Protein AF-A0A1G2I7I8-F1 (afdb_monomer_lite)

Secondary structure (DSSP, 8-state):
--------HHHHHHHHHHHTT-PPPTT--HHHHHHHHHHHHHHTT-HHHHHHHHHTS-TT-TT--TTSHHHHHHHHHHHHHHT--SSTT-HHHHHHHHHHHHHHHHHTS-HHHHHHHHHHHHHHHHHHHHHHHHH--

Foldseek 3Di:
DDDPPDLPLLVLLCVLCVVVVNDDDPPDDSQNSLLVSLLVCQLVVVLQSSQCSNQSHHPPPPPQPLQRSQLLVQQVVVCVVVVHQDPNVGSSLSSLSSNLSSSCVVVDPPPVVSLVVSCVPVNPVNSVVSVCVVPDD

Sequence (137 aa):
MTGNEGFDRNALALSYGVDFGVLRLWAESNDAYRERLSGVLRGSGKIIEAHEVFSGRRYDDPEQGVVGPMAGITGALAQAMSGRDYSPHNPERQIGDDIATGVVVKEGRKLEESIARIFGLLGPEAGMDFLDSRYKK

Organism: NCBI:txid1802211

pLDDT: mean 78.29, std 17.13, range [34.91, 96.81]

Structure (mmCIF, N/CA/C/O backbone):
data_AF-A0A1G2I7I8-F1
#
_entry.id   AF-A0A1G2I7I8-F1
#
loop_
_atom_site.group_PDB
_atom_site.id
_atom_site.type_symbol
_atom_site.label_atom_id
_atom_site.label_alt_id
_atom_site.label_comp_id
_atom_site.label_asym_id
_atom_site.label_entity_id
_atom_site.label_seq_id
_atom_site.pdbx_PDB_ins_code
_atom_site.Cartn_x
_atom_site.Cartn_y
_atom_site.Cartn_z
_atom_site.occupancy
_atom_site.B_iso_or_equiv
_atom_site.auth_seq_id
_atom_site.auth_comp_id
_atom_site.auth_asym_id
_atom_site.auth_atom_id
_atom_site.pdbx_PDB_model_num
ATOM 1 N N . MET A 1 1 ? 31.118 8.623 7.344 1.00 34.91 1 MET A N 1
ATOM 2 C CA . MET A 1 1 ? 30.023 8.957 6.412 1.00 34.91 1 MET A CA 1
ATOM 3 C C . MET A 1 1 ? 29.656 7.683 5.670 1.00 34.91 1 MET A C 1
ATOM 5 O O . MET A 1 1 ? 30.269 7.378 4.659 1.00 34.91 1 MET A O 1
ATOM 9 N N . THR A 1 2 ? 28.761 6.876 6.232 1.00 38.50 2 THR A N 1
ATOM 10 C CA . THR A 1 2 ? 28.226 5.677 5.575 1.00 38.50 2 THR A CA 1
ATOM 11 C C . THR A 1 2 ? 27.030 6.121 4.748 1.00 38.50 2 THR A C 1
ATOM 13 O O . THR A 1 2 ? 26.057 6.630 5.303 1.00 38.50 2 THR A O 1
ATOM 16 N N . GLY A 1 3 ? 27.168 6.047 3.424 1.00 35.59 3 GLY A N 1
ATOM 17 C CA . GLY A 1 3 ? 26.121 6.419 2.484 1.00 35.59 3 GLY A CA 1
ATOM 18 C C . GLY A 1 3 ? 24.857 5.624 2.773 1.00 35.59 3 GLY A C 1
ATOM 19 O O . GLY A 1 3 ? 24.900 4.408 2.921 1.00 35.59 3 GLY A O 1
ATOM 20 N N . ASN A 1 4 ? 23.749 6.343 2.897 1.00 42.94 4 ASN A N 1
ATOM 21 C CA . ASN A 1 4 ? 22.416 5.778 2.908 1.00 42.94 4 ASN A CA 1
ATOM 22 C C . ASN A 1 4 ? 22.191 5.208 1.497 1.00 42.94 4 ASN A C 1
ATOM 24 O O . ASN A 1 4 ? 21.837 5.961 0.587 1.00 42.94 4 ASN A O 1
ATOM 28 N N . GLU A 1 5 ? 22.527 3.933 1.275 1.00 42.94 5 GLU A N 1
ATOM 29 C CA . GLU A 1 5 ? 22.152 3.207 0.059 1.00 42.94 5 GLU A CA 1
ATOM 30 C C . GLU A 1 5 ? 20.628 3.134 0.056 1.00 42.94 5 GLU A C 1
ATOM 32 O O . GLU A 1 5 ? 20.014 2.275 0.686 1.00 42.94 5 GLU A O 1
ATOM 37 N N . GLY A 1 6 ? 20.019 4.159 -0.543 1.00 44.00 6 GLY A N 1
ATOM 38 C CA . GLY A 1 6 ? 18.584 4.357 -0.542 1.00 44.00 6 GLY A CA 1
ATOM 39 C C . GLY A 1 6 ? 17.908 3.115 -1.092 1.00 44.00 6 GLY A C 1
ATOM 40 O O . GLY A 1 6 ? 18.155 2.732 -2.231 1.00 44.00 6 GLY A O 1
ATOM 41 N N . PHE A 1 7 ? 17.067 2.498 -0.267 1.00 54.75 7 PHE A N 1
ATOM 42 C CA . PHE A 1 7 ? 16.177 1.423 -0.672 1.00 54.75 7 PHE A CA 1
ATOM 43 C C . PHE A 1 7 ? 15.490 1.800 -1.994 1.00 54.75 7 PHE A C 1
ATOM 45 O O . PHE A 1 7 ? 14.687 2.740 -2.036 1.00 54.75 7 PHE A O 1
ATOM 52 N N . ASP A 1 8 ? 15.827 1.106 -3.084 1.00 69.00 8 ASP A N 1
ATOM 53 C CA . ASP A 1 8 ? 15.178 1.332 -4.371 1.00 69.00 8 ASP A CA 1
ATOM 54 C C . ASP A 1 8 ? 13.764 0.756 -4.294 1.00 69.00 8 ASP A C 1
ATOM 56 O O . ASP A 1 8 ? 13.541 -0.451 -4.405 1.00 69.00 8 ASP A O 1
ATOM 60 N N . ARG A 1 9 ? 12.788 1.647 -4.103 1.00 72.69 9 ARG A N 1
ATOM 61 C CA . ARG A 1 9 ? 11.358 1.312 -4.041 1.00 72.69 9 ARG A CA 1
ATOM 62 C C . ARG A 1 9 ? 10.890 0.499 -5.250 1.00 72.69 9 ARG A C 1
ATOM 64 O O . ARG A 1 9 ? 9.919 -0.248 -5.140 1.00 72.69 9 ARG A O 1
ATOM 71 N N . ASN A 1 10 ? 11.577 0.618 -6.385 1.00 83.06 10 ASN A N 1
ATOM 72 C CA . ASN A 1 10 ? 11.252 -0.109 -7.605 1.00 83.06 10 ASN A CA 1
ATOM 73 C C . ASN A 1 10 ? 11.840 -1.520 -7.614 1.00 83.06 10 ASN A C 1
ATOM 75 O O . ASN A 1 10 ? 11.233 -2.414 -8.199 1.00 83.06 10 ASN A O 1
ATOM 79 N N . ALA A 1 11 ? 12.966 -1.758 -6.937 1.00 86.44 11 ALA A N 1
ATOM 80 C CA . ALA A 1 11 ? 13.571 -3.085 -6.852 1.00 86.44 11 ALA A CA 1
ATOM 81 C C . ALA A 1 11 ? 12.633 -4.087 -6.162 1.00 86.44 11 ALA A C 1
ATOM 83 O O . ALA A 1 11 ? 12.488 -5.219 -6.623 1.00 86.44 11 ALA A O 1
ATOM 84 N N . LEU A 1 12 ? 11.924 -3.650 -5.115 1.00 89.12 12 LEU A N 1
ATOM 85 C CA . LEU A 1 12 ? 10.930 -4.478 -4.428 1.00 89.12 12 LEU A CA 1
ATOM 86 C C . LEU A 1 12 ? 9.762 -4.862 -5.351 1.00 89.12 12 LEU A C 1
ATOM 88 O O . LEU A 1 12 ? 9.363 -6.023 -5.406 1.00 89.12 12 LEU A O 1
ATOM 92 N N . ALA A 1 13 ? 9.250 -3.897 -6.118 1.00 91.94 13 ALA A N 1
ATOM 93 C CA . ALA A 1 13 ? 8.176 -4.124 -7.080 1.00 91.94 13 ALA A CA 1
ATOM 94 C C . ALA A 1 13 ? 8.607 -5.021 -8.250 1.00 91.94 13 ALA A C 1
ATOM 96 O O . ALA A 1 13 ? 7.831 -5.841 -8.733 1.00 91.94 13 ALA A O 1
ATOM 97 N N . LEU A 1 14 ? 9.854 -4.899 -8.706 1.00 92.12 14 LEU A N 1
ATOM 98 C CA . LEU A 1 14 ? 10.403 -5.787 -9.728 1.00 92.12 14 LEU A CA 1
ATOM 99 C C . LEU A 1 14 ? 10.557 -7.218 -9.202 1.00 92.12 14 LEU A C 1
ATOM 101 O O . LEU A 1 14 ? 10.153 -8.142 -9.900 1.00 92.12 14 LEU A O 1
ATOM 105 N N . SER A 1 15 ? 11.062 -7.398 -7.975 1.00 92.75 15 SER A N 1
ATOM 106 C CA . SER A 1 15 ? 11.168 -8.719 -7.335 1.00 92.75 15 SER A CA 1
ATOM 107 C C . SER A 1 15 ? 9.806 -9.404 -7.268 1.00 92.75 15 SER A C 1
ATOM 109 O O . SER A 1 15 ? 9.636 -10.488 -7.816 1.00 92.75 15 SER A O 1
ATOM 111 N N . TYR A 1 16 ? 8.806 -8.735 -6.689 1.00 94.06 16 TYR A N 1
ATOM 112 C CA . TYR A 1 16 ? 7.465 -9.303 -6.590 1.00 94.06 16 TYR A CA 1
ATOM 113 C C . TYR A 1 16 ? 6.803 -9.516 -7.950 1.00 94.06 16 TYR A C 1
ATOM 115 O O . TYR A 1 16 ? 6.130 -10.520 -8.158 1.00 94.06 16 TYR A O 1
ATOM 123 N N . GLY A 1 17 ? 7.016 -8.614 -8.906 1.00 94.56 17 GLY A N 1
ATOM 124 C CA . GLY A 1 17 ? 6.534 -8.812 -10.268 1.00 94.56 17 GLY A CA 1
ATOM 125 C C . GLY A 1 17 ? 7.062 -10.087 -10.913 1.00 94.56 17 GLY A C 1
ATOM 126 O O . GLY A 1 17 ? 6.308 -10.793 -11.576 1.00 94.56 17 GLY A O 1
ATOM 127 N N . VAL A 1 18 ? 8.336 -10.415 -10.689 1.00 93.81 18 VAL A N 1
ATOM 128 C CA . VAL A 1 18 ? 8.919 -11.684 -11.143 1.00 93.81 18 VAL A CA 1
ATOM 129 C C . VAL A 1 18 ? 8.295 -12.862 -10.394 1.00 93.81 18 VAL A C 1
ATOM 131 O O . VAL A 1 18 ? 7.814 -13.790 -11.044 1.00 93.81 18 VAL A O 1
ATOM 134 N N . ASP A 1 19 ? 8.233 -12.801 -9.063 1.00 94.88 19 ASP A N 1
ATOM 135 C CA . ASP A 1 19 ? 7.720 -13.891 -8.217 1.00 94.88 19 ASP A CA 1
ATOM 136 C C . ASP A 1 19 ? 6.251 -14.238 -8.515 1.00 94.88 19 ASP A C 1
ATOM 138 O O . ASP A 1 19 ? 5.850 -15.401 -8.444 1.00 94.88 19 ASP A O 1
ATOM 142 N N . PHE A 1 20 ? 5.449 -13.236 -8.883 1.00 93.69 20 PHE A N 1
ATOM 143 C CA . PHE A 1 20 ? 4.016 -13.375 -9.150 1.00 93.69 20 PHE A CA 1
ATOM 144 C C . PHE A 1 20 ? 3.648 -13.315 -10.641 1.00 93.69 20 PHE A C 1
ATOM 146 O O . PHE A 1 20 ? 2.466 -13.363 -10.981 1.00 93.69 20 PHE A O 1
ATOM 153 N N . GLY A 1 21 ? 4.631 -13.235 -11.545 1.00 95.50 21 GLY A N 1
ATOM 154 C CA . GLY A 1 21 ? 4.407 -13.262 -12.996 1.00 95.50 21 GLY A CA 1
ATOM 155 C C . GLY A 1 21 ? 3.716 -12.017 -13.567 1.00 95.50 21 GLY A C 1
ATOM 156 O O . GLY A 1 21 ? 3.061 -12.088 -14.606 1.00 95.50 21 GLY A O 1
ATOM 157 N N . VAL A 1 22 ? 3.855 -10.869 -12.908 1.00 94.69 22 VAL A N 1
ATOM 158 C CA . VAL A 1 22 ? 3.268 -9.587 -13.308 1.00 94.69 22 VAL A CA 1
ATOM 159 C C . VAL A 1 22 ? 4.391 -8.657 -13.751 1.00 94.69 22 VAL A C 1
ATOM 161 O O . VAL A 1 22 ? 4.987 -7.954 -12.946 1.00 94.69 22 VAL A O 1
ATOM 164 N N . LEU A 1 23 ? 4.696 -8.651 -15.047 1.00 93.19 23 LEU A N 1
ATOM 165 C CA . LEU A 1 23 ? 5.791 -7.847 -15.594 1.00 93.19 23 LEU A CA 1
ATOM 166 C C . LEU A 1 23 ? 5.373 -6.393 -15.853 1.00 93.19 23 LEU A C 1
ATOM 168 O O . LEU A 1 23 ? 4.202 -6.095 -16.113 1.00 93.19 23 LEU A O 1
ATOM 172 N N . ARG A 1 24 ? 6.357 -5.487 -15.818 1.00 93.94 24 ARG A N 1
ATOM 173 C CA . ARG A 1 24 ? 6.187 -4.084 -16.217 1.00 93.94 24 ARG A CA 1
ATOM 174 C C . ARG A 1 24 ? 5.995 -3.977 -17.727 1.00 93.94 24 ARG A C 1
ATOM 176 O O . ARG A 1 24 ? 6.733 -4.598 -18.494 1.00 93.94 24 ARG A O 1
ATOM 183 N N . LEU A 1 25 ? 5.032 -3.168 -18.159 1.00 92.12 25 LEU A N 1
ATOM 184 C CA . LEU A 1 25 ? 4.785 -2.931 -19.582 1.00 92.12 25 LEU A CA 1
ATOM 185 C C . LEU A 1 25 ? 5.817 -1.947 -20.159 1.00 92.12 25 LEU A C 1
ATOM 187 O O . LEU A 1 25 ? 6.359 -1.102 -19.452 1.00 92.12 25 LEU A O 1
ATOM 191 N N . TRP A 1 26 ? 6.085 -2.038 -21.465 1.00 81.12 26 TRP A N 1
ATOM 192 C CA . TRP A 1 26 ? 7.201 -1.330 -22.118 1.00 81.12 26 TRP A CA 1
ATOM 193 C C . TRP A 1 26 ? 7.211 0.196 -21.895 1.00 81.12 26 TRP A C 1
ATOM 195 O O . TRP A 1 26 ? 8.279 0.776 -21.709 1.00 81.12 26 TRP A O 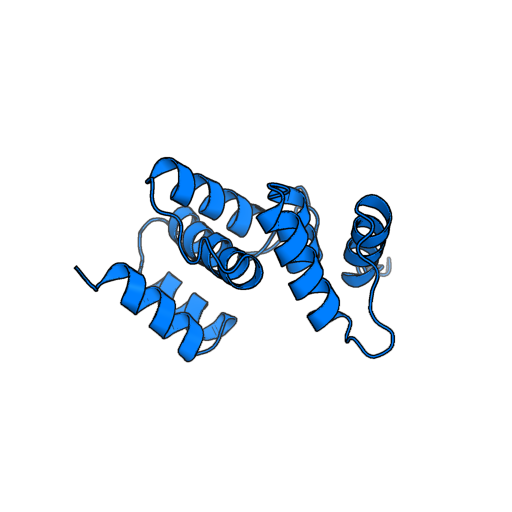1
ATOM 205 N N . ALA A 1 27 ? 6.039 0.833 -21.860 1.00 92.62 27 ALA A N 1
ATOM 206 C CA . ALA A 1 27 ? 5.886 2.278 -21.661 1.00 92.62 27 ALA A CA 1
ATOM 207 C C . ALA A 1 27 ? 5.306 2.655 -20.283 1.00 92.62 27 ALA A C 1
ATOM 209 O O . ALA A 1 27 ? 4.948 3.808 -20.055 1.00 92.62 27 ALA A O 1
ATOM 210 N N . GLU A 1 28 ? 5.181 1.695 -19.368 1.00 92.50 28 GLU A N 1
ATOM 211 C CA . GLU A 1 28 ? 4.603 1.926 -18.047 1.00 92.50 28 GLU A CA 1
ATOM 212 C C . GLU A 1 28 ? 5.629 2.579 -17.117 1.00 92.50 28 GLU A C 1
ATOM 214 O O . GLU A 1 28 ? 6.770 2.113 -16.981 1.00 92.50 28 GLU A O 1
ATOM 219 N N . SER A 1 29 ? 5.224 3.679 -16.477 1.00 91.31 29 SER A N 1
ATOM 220 C CA . SER A 1 29 ? 6.040 4.325 -15.452 1.00 91.31 29 SER A CA 1
ATOM 221 C C . SER A 1 29 ? 6.208 3.395 -14.251 1.00 91.31 29 SER A C 1
ATOM 223 O O . SER A 1 29 ? 5.385 2.515 -14.005 1.00 91.31 29 SER A O 1
ATOM 225 N N . ASN A 1 30 ? 7.273 3.582 -13.473 1.00 88.12 30 ASN A N 1
ATOM 226 C CA . ASN A 1 30 ? 7.476 2.763 -12.279 1.00 88.12 30 ASN A CA 1
ATOM 227 C C . ASN A 1 30 ? 6.326 2.914 -11.272 1.00 88.12 30 ASN A C 1
ATOM 229 O O . ASN A 1 30 ? 5.942 1.931 -10.649 1.00 88.12 30 ASN A O 1
ATOM 233 N N . ASP A 1 31 ? 5.754 4.112 -11.144 1.00 88.00 31 ASP A N 1
ATOM 234 C CA . ASP A 1 31 ? 4.628 4.350 -10.239 1.00 88.00 31 ASP A CA 1
ATOM 235 C C . ASP A 1 31 ? 3.352 3.656 -10.726 1.00 88.00 31 ASP A C 1
ATOM 237 O O . ASP A 1 31 ? 2.732 2.940 -9.944 1.00 88.00 31 ASP A O 1
ATOM 241 N N . ALA A 1 32 ? 3.026 3.756 -12.022 1.00 89.88 32 ALA A N 1
ATOM 242 C CA . ALA A 1 32 ? 1.880 3.049 -12.602 1.00 89.88 32 ALA A CA 1
ATOM 243 C C . ALA A 1 32 ? 2.035 1.525 -12.478 1.00 89.88 32 ALA A C 1
ATOM 245 O O . ALA A 1 32 ? 1.093 0.818 -12.131 1.00 89.88 32 ALA A O 1
ATOM 246 N N . TYR A 1 33 ? 3.253 1.020 -12.684 1.00 93.38 33 TYR A N 1
ATOM 247 C CA . TYR A 1 33 ? 3.558 -0.392 -12.494 1.00 93.38 33 TYR A CA 1
ATOM 248 C C . TYR A 1 33 ? 3.352 -0.844 -11.051 1.00 93.38 33 TYR A C 1
ATOM 250 O O . TYR A 1 33 ? 2.787 -1.909 -10.813 1.00 93.38 33 TYR A O 1
ATOM 258 N N . ARG A 1 34 ? 3.800 -0.043 -10.082 1.00 91.81 34 ARG A N 1
ATOM 259 C CA . ARG A 1 34 ? 3.650 -0.345 -8.656 1.00 91.81 34 ARG A CA 1
ATOM 260 C C . ARG A 1 34 ? 2.192 -0.346 -8.235 1.00 91.81 34 ARG A C 1
ATOM 262 O O . ARG A 1 34 ? 1.797 -1.267 -7.532 1.00 91.81 34 ARG A O 1
ATOM 269 N N . GLU A 1 35 ? 1.421 0.637 -8.681 1.00 90.69 35 GLU A N 1
ATOM 270 C CA . GLU A 1 35 ? -0.017 0.732 -8.428 1.00 90.69 35 GLU A CA 1
ATOM 271 C C . GLU A 1 35 ? -0.774 -0.469 -9.010 1.00 90.69 35 GLU A C 1
ATOM 273 O O . GLU A 1 35 ? -1.510 -1.152 -8.298 1.00 90.69 35 GLU A O 1
ATOM 278 N N . ARG A 1 36 ? -0.513 -0.816 -10.273 1.00 94.19 36 ARG A N 1
ATOM 279 C CA . ARG A 1 36 ? -1.131 -1.985 -10.907 1.00 94.19 36 ARG A CA 1
ATOM 280 C C . ARG A 1 36 ? -0.721 -3.293 -10.233 1.00 94.19 36 ARG A C 1
ATOM 282 O O . ARG A 1 36 ? -1.564 -4.148 -9.961 1.00 94.19 36 ARG A O 1
ATOM 289 N N . LEU A 1 37 ? 0.576 -3.485 -9.978 1.00 95.88 37 LEU A N 1
ATOM 290 C CA . LEU A 1 37 ? 1.091 -4.689 -9.322 1.00 95.88 37 LEU A CA 1
ATOM 291 C C . LEU A 1 37 ? 0.494 -4.840 -7.925 1.00 95.88 37 LEU A C 1
ATOM 293 O O . LEU A 1 37 ? 0.054 -5.932 -7.566 1.00 95.88 37 LEU A O 1
ATOM 297 N N . SER A 1 38 ? 0.452 -3.760 -7.146 1.00 95.56 38 SER A N 1
ATOM 298 C CA . SER A 1 38 ? -0.121 -3.799 -5.811 1.00 95.56 38 SER A CA 1
ATOM 299 C C . SER A 1 38 ? -1.607 -4.161 -5.874 1.00 95.56 38 SER A C 1
ATOM 301 O O . SER A 1 38 ? -2.028 -5.057 -5.142 1.00 95.56 38 SER A O 1
ATOM 303 N N . GLY A 1 39 ? -2.376 -3.584 -6.804 1.00 94.56 39 GLY A N 1
ATOM 304 C CA . GLY A 1 39 ? -3.773 -3.953 -7.045 1.00 94.56 39 GLY A CA 1
ATOM 305 C C . GLY A 1 39 ? -3.954 -5.438 -7.382 1.00 94.56 39 GLY A C 1
ATOM 306 O O . GLY A 1 39 ? -4.780 -6.118 -6.769 1.00 94.56 39 GLY A O 1
ATOM 307 N N . VAL A 1 40 ? -3.142 -5.989 -8.292 1.00 95.75 40 VAL A N 1
ATOM 308 C CA . VAL A 1 40 ? -3.177 -7.424 -8.641 1.00 95.75 40 VAL A CA 1
ATOM 309 C C . VAL A 1 40 ? -2.892 -8.309 -7.423 1.00 95.75 40 VAL A C 1
ATOM 311 O O . VAL A 1 40 ? -3.611 -9.284 -7.176 1.00 95.75 40 VAL A O 1
ATOM 314 N N . LEU A 1 41 ? -1.873 -7.963 -6.633 1.00 96.81 41 LEU A N 1
ATOM 315 C CA . LEU A 1 41 ? -1.521 -8.680 -5.407 1.00 96.81 41 LEU A CA 1
ATOM 316 C C . LEU A 1 41 ? -2.660 -8.608 -4.381 1.00 96.81 41 LEU A C 1
ATOM 318 O O . LEU A 1 41 ? -3.074 -9.639 -3.841 1.00 96.81 41 LEU A O 1
ATOM 322 N N . ARG A 1 42 ? -3.238 -7.420 -4.175 1.00 95.31 42 ARG A N 1
ATOM 323 C CA . ARG A 1 42 ? -4.347 -7.198 -3.241 1.00 95.31 42 ARG A CA 1
ATOM 324 C C . ARG A 1 42 ? -5.584 -8.000 -3.628 1.00 95.31 42 ARG A C 1
ATOM 326 O O . ARG A 1 42 ? -6.167 -8.658 -2.764 1.00 95.31 42 ARG A O 1
ATOM 333 N N . GLY A 1 43 ? -5.945 -7.994 -4.911 1.00 92.25 43 GLY A N 1
ATOM 334 C CA . GLY A 1 43 ? -7.058 -8.777 -5.457 1.00 92.25 43 GLY A CA 1
ATOM 335 C C . GLY A 1 43 ? -6.840 -10.291 -5.354 1.00 92.25 43 GLY A C 1
ATOM 336 O O . GLY A 1 43 ? -7.801 -11.051 -5.286 1.00 92.25 43 GLY A O 1
ATOM 337 N N . SER A 1 44 ? -5.582 -10.728 -5.261 1.00 93.94 44 SER A N 1
ATOM 338 C CA . SER A 1 44 ? -5.193 -12.132 -5.069 1.00 93.94 44 SER A CA 1
ATOM 339 C C . SER A 1 44 ? -5.034 -12.528 -3.591 1.00 93.94 44 SER A C 1
ATOM 341 O O . SER A 1 44 ? -4.534 -13.613 -3.289 1.00 93.94 44 SER A O 1
ATOM 343 N N . GLY A 1 45 ? -5.408 -11.651 -2.652 1.00 92.69 45 GLY A N 1
ATOM 344 C CA . GLY A 1 45 ? -5.286 -11.889 -1.209 1.00 92.69 45 GLY A CA 1
ATOM 345 C C . GLY A 1 45 ? -3.861 -11.760 -0.654 1.00 92.69 45 GLY A C 1
ATOM 346 O O . GLY A 1 45 ? -3.613 -12.141 0.489 1.00 92.69 45 GLY A O 1
ATOM 347 N N . LYS A 1 46 ? -2.914 -11.218 -1.429 1.00 96.12 46 LYS A N 1
ATOM 348 C CA . LYS A 1 46 ? -1.520 -10.966 -1.026 1.00 96.12 46 LYS A CA 1
ATOM 349 C C . LYS A 1 46 ? -1.395 -9.590 -0.376 1.00 96.12 46 LYS A C 1
ATOM 351 O O . LYS A 1 46 ? -0.841 -8.655 -0.945 1.00 96.12 46 LYS A O 1
ATOM 356 N N . ILE A 1 47 ? -2.023 -9.448 0.794 1.00 94.69 47 ILE A N 1
ATOM 357 C CA . ILE A 1 47 ? -2.215 -8.154 1.468 1.00 94.69 47 ILE A CA 1
ATOM 358 C C . ILE A 1 47 ? -0.880 -7.502 1.843 1.00 94.69 47 ILE A C 1
ATOM 360 O O . ILE A 1 47 ? -0.703 -6.306 1.630 1.00 94.69 47 ILE A O 1
ATOM 364 N N . ILE A 1 48 ? 0.056 -8.277 2.396 1.00 95.19 48 ILE A N 1
ATOM 365 C CA . ILE A 1 48 ? 1.353 -7.756 2.844 1.00 95.19 48 ILE A CA 1
ATOM 366 C C . ILE A 1 48 ? 2.138 -7.266 1.630 1.00 95.19 48 ILE A C 1
ATOM 368 O O . ILE A 1 48 ? 2.529 -6.105 1.576 1.00 95.19 48 ILE A O 1
ATOM 372 N N . GLU A 1 49 ? 2.293 -8.125 0.627 1.00 96.56 49 GLU A N 1
ATOM 373 C CA . GLU A 1 49 ? 3.060 -7.854 -0.584 1.00 96.56 49 GLU A CA 1
ATOM 374 C C . GLU A 1 49 ? 2.482 -6.666 -1.361 1.00 96.56 49 GLU A C 1
ATOM 376 O O . GLU A 1 49 ? 3.233 -5.812 -1.826 1.00 96.56 49 GLU A O 1
ATOM 381 N N . ALA A 1 50 ? 1.153 -6.551 -1.441 1.00 95.94 50 ALA A N 1
ATOM 382 C CA . ALA A 1 50 ? 0.494 -5.406 -2.063 1.00 95.94 50 ALA A CA 1
ATOM 383 C C . ALA A 1 50 ? 0.899 -4.076 -1.403 1.00 95.94 50 ALA A C 1
ATOM 385 O O . ALA A 1 50 ? 1.299 -3.131 -2.087 1.00 95.94 50 ALA A O 1
ATOM 386 N N . HIS A 1 51 ? 0.846 -4.011 -0.070 1.00 94.81 51 HIS A N 1
ATOM 387 C CA . HIS A 1 51 ? 1.176 -2.802 0.692 1.00 94.81 51 HIS A CA 1
ATOM 388 C C . HIS A 1 51 ? 2.684 -2.523 0.748 1.00 94.81 51 HIS A C 1
ATOM 390 O O . HIS A 1 51 ? 3.110 -1.363 0.790 1.00 94.81 51 HIS A O 1
ATOM 396 N N . GLU A 1 52 ? 3.511 -3.564 0.670 1.00 94.06 52 GLU A N 1
ATOM 397 C CA . GLU A 1 52 ? 4.955 -3.433 0.488 1.00 94.06 52 GLU A CA 1
ATOM 398 C C . GLU A 1 52 ? 5.313 -2.832 -0.877 1.00 94.06 52 GLU A C 1
ATOM 400 O O . GLU A 1 52 ? 6.063 -1.856 -0.942 1.00 94.06 52 GLU A O 1
ATOM 405 N N . VAL A 1 53 ? 4.734 -3.344 -1.970 1.00 93.81 53 VAL A N 1
ATOM 406 C CA . VAL A 1 53 ? 4.924 -2.804 -3.329 1.00 93.81 53 VAL A CA 1
ATOM 407 C C . VAL A 1 53 ? 4.466 -1.347 -3.405 1.00 93.81 53 VAL A C 1
ATOM 409 O O . VAL A 1 53 ? 5.210 -0.480 -3.890 1.00 93.81 53 VAL A O 1
ATOM 412 N N . PHE A 1 54 ? 3.270 -1.061 -2.882 1.00 91.38 54 PHE A N 1
ATOM 413 C CA . PHE A 1 54 ? 2.675 0.273 -2.921 1.00 91.38 54 PHE A CA 1
ATOM 414 C C . PHE A 1 54 ? 3.508 1.309 -2.158 1.00 91.38 54 PHE A C 1
ATOM 416 O O . PHE A 1 54 ? 3.788 2.393 -2.670 1.00 91.38 54 PHE A O 1
ATOM 423 N N . SER A 1 55 ? 3.970 0.979 -0.950 1.00 87.75 55 SER A N 1
ATOM 424 C CA . SER A 1 55 ? 4.797 1.894 -0.150 1.00 87.75 55 SER A CA 1
ATOM 425 C C . SER A 1 55 ? 6.268 1.905 -0.583 1.00 87.75 55 SER A C 1
ATOM 427 O O . SER A 1 55 ? 6.977 2.892 -0.365 1.00 87.75 55 SER A O 1
ATOM 429 N N . GLY A 1 56 ? 6.723 0.831 -1.235 1.00 87.81 56 GLY A N 1
ATOM 430 C CA . GLY A 1 56 ? 8.126 0.612 -1.557 1.00 87.81 56 GLY A CA 1
ATOM 431 C C . GLY A 1 56 ? 8.952 0.409 -0.293 1.00 87.81 56 GLY A C 1
ATOM 432 O O . GLY A 1 56 ? 10.045 0.958 -0.198 1.00 87.81 56 GLY A O 1
ATOM 433 N N . ARG A 1 57 ? 8.406 -0.294 0.702 1.00 88.88 57 ARG A N 1
ATOM 434 C CA . ARG A 1 57 ? 9.061 -0.621 1.975 1.00 88.88 57 ARG A CA 1
ATOM 435 C C . ARG A 1 57 ? 8.594 -1.984 2.463 1.00 88.88 57 ARG A C 1
ATOM 437 O O . ARG A 1 57 ? 7.511 -2.424 2.095 1.00 88.88 57 ARG A O 1
ATOM 444 N N . ARG A 1 58 ? 9.392 -2.635 3.306 1.00 91.25 58 ARG A N 1
ATOM 445 C CA . ARG A 1 58 ? 9.001 -3.895 3.952 1.00 91.25 58 ARG A CA 1
ATOM 446 C C . ARG A 1 58 ? 8.079 -3.647 5.144 1.00 91.25 58 ARG A C 1
ATOM 448 O O . ARG A 1 58 ? 8.153 -2.589 5.769 1.00 91.25 58 ARG A O 1
ATOM 455 N N . TYR A 1 59 ? 7.208 -4.600 5.472 1.00 89.31 59 TYR A N 1
ATOM 456 C CA . TYR A 1 59 ? 6.284 -4.460 6.606 1.00 89.31 59 TYR A CA 1
ATOM 457 C C . TYR A 1 59 ? 7.013 -4.364 7.953 1.00 89.31 59 TYR A C 1
ATOM 459 O O . TYR A 1 59 ? 6.523 -3.709 8.878 1.00 89.31 59 TYR A O 1
ATOM 467 N N . ASP A 1 60 ? 8.184 -4.993 8.042 1.00 89.31 60 ASP A N 1
ATOM 468 C CA . ASP A 1 60 ? 9.081 -5.007 9.193 1.00 89.31 60 ASP A CA 1
ATOM 469 C C . ASP A 1 60 ? 10.152 -3.903 9.143 1.00 89.31 60 ASP A C 1
ATOM 471 O O . ASP A 1 60 ? 10.985 -3.827 10.046 1.00 89.31 60 ASP A O 1
ATOM 475 N N . ASP A 1 61 ? 10.105 -3.004 8.148 1.00 86.88 61 ASP A N 1
ATOM 476 C CA . ASP A 1 61 ? 10.979 -1.830 8.091 1.00 86.88 61 ASP A CA 1
ATOM 477 C C . ASP A 1 61 ? 10.693 -0.913 9.303 1.00 86.88 61 ASP A C 1
ATOM 479 O O . ASP A 1 61 ? 9.563 -0.413 9.458 1.00 86.88 61 ASP A O 1
ATOM 483 N N . PRO A 1 62 ? 11.694 -0.663 10.173 1.00 79.88 62 PRO A N 1
ATOM 484 C CA . PRO A 1 62 ? 11.528 0.202 11.337 1.00 79.88 62 PRO A CA 1
ATOM 485 C C . PRO A 1 62 ? 11.219 1.660 10.958 1.00 79.88 62 PRO A C 1
ATOM 487 O O . PRO A 1 62 ? 10.622 2.382 11.758 1.00 79.88 62 PRO A O 1
ATOM 490 N N . GLU A 1 63 ? 11.558 2.099 9.743 1.00 84.12 63 GLU A N 1
ATOM 491 C CA . GLU A 1 63 ? 11.362 3.467 9.248 1.00 84.12 63 GLU A CA 1
ATOM 492 C C . GLU A 1 63 ? 10.223 3.582 8.220 1.00 84.12 63 GLU A C 1
ATOM 494 O O . GLU A 1 63 ? 10.236 4.434 7.325 1.00 84.12 63 GLU A O 1
ATOM 499 N N . GLN A 1 64 ? 9.188 2.749 8.343 1.00 79.00 64 GLN A N 1
ATOM 500 C CA . GLN A 1 64 ? 8.107 2.700 7.355 1.00 79.00 64 GLN A CA 1
ATOM 501 C C . GLN A 1 64 ? 7.223 3.959 7.253 1.00 79.00 64 GLN A C 1
ATOM 503 O O . GLN A 1 64 ? 6.585 4.189 6.225 1.00 79.00 64 GLN A O 1
ATOM 508 N N . GLY A 1 65 ? 7.203 4.804 8.288 1.00 75.06 65 GLY A N 1
ATOM 509 C CA . GLY A 1 65 ? 6.394 6.025 8.333 1.00 75.06 65 GLY A CA 1
ATOM 510 C C . GLY A 1 65 ? 4.893 5.780 8.558 1.00 75.06 65 GLY A C 1
ATOM 511 O O . GLY A 1 65 ? 4.440 4.660 8.788 1.00 75.06 65 GLY A O 1
ATOM 512 N N . VAL A 1 66 ? 4.103 6.859 8.520 1.00 74.31 66 VAL A N 1
ATOM 513 C CA . VAL A 1 66 ? 2.659 6.838 8.849 1.00 74.31 66 VAL A CA 1
ATOM 514 C C . VAL A 1 66 ? 1.845 6.008 7.856 1.00 74.31 66 VAL A C 1
ATOM 516 O O . VAL A 1 66 ? 0.926 5.307 8.264 1.00 74.31 66 VAL A O 1
ATOM 519 N N . VAL A 1 67 ? 2.207 6.063 6.574 1.00 75.81 67 VAL A N 1
ATOM 520 C CA . VAL A 1 67 ? 1.540 5.361 5.461 1.00 75.81 67 VAL A CA 1
ATOM 521 C C . VAL A 1 67 ? 2.340 4.145 4.977 1.00 75.81 67 VAL A C 1
ATOM 523 O O . VAL A 1 67 ? 2.212 3.723 3.832 1.00 75.81 67 VAL A O 1
ATOM 526 N N . GLY A 1 68 ? 3.206 3.603 5.837 1.00 87.25 68 GLY A N 1
ATOM 527 C CA . GLY A 1 68 ? 3.954 2.379 5.554 1.00 87.25 68 GLY A CA 1
ATOM 528 C C . GLY A 1 68 ? 3.051 1.143 5.446 1.00 87.25 68 GLY A C 1
ATOM 529 O O . GLY A 1 68 ? 1.855 1.231 5.750 1.00 87.25 68 GLY A O 1
ATOM 530 N N . PRO A 1 69 ? 3.601 -0.031 5.081 1.00 92.19 69 PRO A N 1
ATOM 531 C CA . PRO A 1 69 ? 2.804 -1.234 4.851 1.00 92.19 69 PRO A CA 1
ATOM 532 C C . PRO A 1 69 ? 1.897 -1.600 6.025 1.00 92.19 69 PRO A C 1
ATOM 534 O O . PRO A 1 69 ? 0.760 -2.023 5.826 1.00 92.19 69 PRO A O 1
ATOM 537 N N . MET A 1 70 ? 2.349 -1.374 7.263 1.00 91.69 70 MET A N 1
ATOM 538 C CA . MET A 1 70 ? 1.542 -1.673 8.443 1.00 91.69 70 MET A CA 1
ATOM 539 C C . MET A 1 70 ? 0.287 -0.813 8.552 1.00 91.69 70 MET A C 1
ATOM 541 O O . MET A 1 70 ? -0.660 -1.248 9.200 1.00 91.69 70 MET A O 1
ATOM 545 N N . ALA A 1 71 ? 0.249 0.397 7.984 1.00 89.69 71 ALA A N 1
ATOM 546 C CA . ALA A 1 71 ? -0.997 1.158 7.907 1.00 89.69 71 ALA A CA 1
ATOM 547 C C . ALA A 1 71 ? -2.011 0.406 7.039 1.00 89.69 71 ALA A C 1
ATOM 549 O O . ALA A 1 71 ? -3.063 0.028 7.542 1.00 89.69 71 ALA A O 1
ATOM 550 N N . GLY A 1 72 ? -1.640 0.070 5.804 1.00 92.19 72 GLY A N 1
ATOM 551 C CA . GLY A 1 72 ? -2.480 -0.720 4.904 1.00 92.19 72 GLY A CA 1
ATOM 552 C C . GLY A 1 72 ? -2.930 -2.055 5.504 1.00 92.19 72 GLY A C 1
ATOM 553 O O . GLY A 1 72 ? -4.123 -2.339 5.566 1.00 92.19 72 GLY A O 1
ATOM 554 N N . ILE A 1 73 ? -2.000 -2.834 6.065 1.00 93.56 73 ILE A N 1
ATOM 555 C CA . ILE A 1 73 ? -2.301 -4.124 6.712 1.00 93.56 73 ILE A CA 1
ATOM 556 C C . ILE A 1 73 ? -3.284 -3.947 7.883 1.00 93.56 73 ILE A C 1
ATOM 558 O O . ILE A 1 73 ? -4.236 -4.717 8.018 1.00 93.56 73 ILE A O 1
ATOM 562 N N . THR A 1 74 ? -3.090 -2.919 8.717 1.00 90.69 74 THR A N 1
ATOM 563 C CA . THR A 1 74 ? -3.994 -2.634 9.846 1.00 90.69 74 THR A CA 1
ATOM 564 C C . THR A 1 74 ? -5.391 -2.267 9.358 1.00 90.69 74 THR A C 1
ATOM 566 O O . THR A 1 74 ? -6.379 -2.715 9.939 1.00 90.69 74 THR A O 1
ATOM 569 N N . GLY A 1 75 ? -5.498 -1.464 8.300 1.00 90.75 75 GLY A N 1
ATOM 570 C CA . GLY A 1 75 ? -6.797 -1.081 7.767 1.00 90.75 75 GLY A CA 1
ATOM 571 C C . GLY A 1 75 ? -7.516 -2.218 7.058 1.00 90.75 75 GLY A C 1
ATOM 572 O O . GLY A 1 75 ? -8.707 -2.380 7.297 1.00 90.75 75 GLY A O 1
ATOM 573 N N . ALA A 1 76 ? -6.811 -3.060 6.299 1.00 91.31 76 ALA A N 1
ATOM 574 C CA . ALA A 1 76 ? -7.382 -4.277 5.717 1.00 91.31 76 ALA A CA 1
ATOM 575 C C . ALA A 1 76 ? -7.977 -5.189 6.806 1.00 91.31 76 ALA A C 1
ATOM 577 O O . ALA A 1 76 ? -9.107 -5.667 6.690 1.00 91.31 76 ALA A O 1
ATOM 578 N N . LEU A 1 77 ? -7.244 -5.376 7.913 1.00 87.06 77 LEU A N 1
ATOM 579 C CA . LEU A 1 77 ? -7.730 -6.128 9.069 1.00 87.06 77 LEU A CA 1
ATOM 580 C C . LEU A 1 77 ? -8.957 -5.462 9.708 1.00 87.06 77 LEU A C 1
ATOM 582 O O . LEU A 1 77 ? -9.937 -6.140 10.003 1.00 87.06 77 LEU A O 1
ATOM 586 N N . ALA A 1 78 ? -8.929 -4.144 9.910 1.00 83.88 78 ALA A N 1
ATOM 587 C CA . ALA A 1 78 ? -10.044 -3.412 10.506 1.00 83.88 78 ALA A CA 1
ATOM 588 C C . ALA A 1 78 ? -11.316 -3.484 9.647 1.00 83.88 78 ALA A C 1
ATOM 590 O O . ALA A 1 78 ? -12.408 -3.695 10.175 1.00 83.88 78 ALA A O 1
ATOM 591 N N . GLN A 1 79 ? -11.170 -3.365 8.328 1.00 84.69 79 GLN A N 1
ATOM 592 C CA . GLN A 1 79 ? -12.243 -3.550 7.357 1.00 84.69 79 GLN A CA 1
ATOM 593 C C . GLN A 1 79 ? -12.843 -4.957 7.465 1.00 84.69 79 GLN A C 1
ATOM 595 O O . GLN A 1 79 ? -14.043 -5.090 7.728 1.00 84.69 79 GLN A O 1
ATOM 600 N N . ALA A 1 80 ? -11.999 -5.995 7.424 1.00 81.69 80 ALA A N 1
ATOM 601 C CA . ALA A 1 80 ? -12.423 -7.386 7.586 1.00 81.69 80 ALA A CA 1
ATOM 602 C C . ALA A 1 80 ? -13.151 -7.634 8.921 1.00 81.69 80 ALA A C 1
ATOM 604 O O . ALA A 1 80 ? -14.230 -8.224 8.939 1.00 81.69 80 ALA A O 1
ATOM 605 N N . MET A 1 81 ? -12.615 -7.128 10.037 1.00 73.56 81 MET A N 1
ATOM 606 C CA . MET A 1 81 ? -13.243 -7.236 11.362 1.00 73.56 81 MET A CA 1
ATOM 607 C C . MET A 1 81 ? -14.581 -6.492 11.452 1.00 73.56 81 MET A C 1
ATOM 609 O O . MET A 1 81 ? -15.460 -6.899 12.208 1.00 73.56 81 MET A O 1
ATOM 613 N N . SER A 1 82 ? -14.744 -5.403 10.698 1.00 73.69 82 SER A N 1
ATOM 614 C CA . SER A 1 82 ? -15.986 -4.625 10.654 1.00 73.69 82 SER A CA 1
ATOM 615 C C . SER A 1 82 ? -17.042 -5.191 9.696 1.00 73.69 82 SER A C 1
ATOM 617 O O . SER A 1 82 ? -18.175 -4.707 9.693 1.00 73.69 82 SER A O 1
ATOM 619 N N . GLY A 1 83 ? -16.684 -6.186 8.876 1.00 73.12 83 GLY A N 1
ATOM 620 C CA . GLY A 1 83 ? -17.538 -6.705 7.805 1.00 73.12 83 GLY A CA 1
ATOM 621 C C . GLY A 1 83 ? -17.828 -5.681 6.701 1.00 73.12 83 GLY A C 1
ATOM 622 O O . GLY A 1 83 ? -18.819 -5.824 5.988 1.00 73.12 83 GLY A O 1
ATOM 623 N N . ARG A 1 84 ? -17.007 -4.629 6.581 1.00 75.75 84 ARG A N 1
ATOM 624 C CA . ARG A 1 84 ? -17.120 -3.592 5.549 1.00 75.75 84 ARG A CA 1
ATOM 625 C C . ARG A 1 84 ? -15.838 -3.546 4.748 1.00 75.75 84 ARG A C 1
ATOM 627 O O . ARG A 1 84 ? -14.781 -3.306 5.319 1.00 75.75 84 ARG A O 1
ATOM 634 N N . ASP A 1 85 ? -15.974 -3.748 3.448 1.00 76.50 85 ASP A N 1
ATOM 635 C CA . ASP A 1 85 ? -14.887 -3.651 2.486 1.00 76.50 85 ASP A CA 1
ATOM 636 C C . ASP A 1 85 ? -15.159 -2.458 1.565 1.00 76.50 85 ASP A C 1
ATOM 638 O O . ASP A 1 85 ? -16.201 -2.404 0.903 1.00 76.50 85 ASP A O 1
ATOM 642 N N . TYR A 1 86 ? -14.274 -1.467 1.586 1.00 75.44 86 TYR A N 1
ATOM 643 C CA . TYR A 1 86 ? -14.341 -0.287 0.736 1.00 75.44 86 TYR A CA 1
ATOM 644 C C . TYR A 1 86 ? -13.653 -0.602 -0.598 1.00 75.44 86 TYR A C 1
ATOM 646 O O . TYR A 1 86 ? -12.558 -1.153 -0.649 1.00 75.44 86 TYR A O 1
ATOM 654 N N . SER A 1 87 ? -14.328 -0.277 -1.701 1.00 79.88 87 SER A N 1
ATOM 655 C CA . SER A 1 87 ? -13.862 -0.560 -3.068 1.00 79.88 87 SER A CA 1
ATOM 656 C C . SER A 1 87 ? -13.573 -2.047 -3.383 1.00 79.88 87 SER A C 1
ATOM 658 O O . SER A 1 87 ? -12.598 -2.338 -4.077 1.00 79.88 87 SER A O 1
ATOM 660 N N . PRO A 1 88 ? -14.440 -3.012 -3.003 1.00 77.06 88 PRO A N 1
ATOM 661 C CA . PRO A 1 88 ? -14.164 -4.454 -3.132 1.00 77.06 88 PRO A CA 1
ATOM 662 C C . PRO A 1 88 ? -14.016 -4.942 -4.585 1.00 77.06 88 PRO A C 1
ATOM 664 O O . PRO A 1 88 ? -13.520 -6.036 -4.839 1.00 77.06 88 PRO A O 1
ATOM 667 N N . HIS A 1 89 ? -14.468 -4.144 -5.555 1.00 84.25 89 HIS A N 1
ATOM 668 C CA . HIS A 1 89 ? -14.378 -4.437 -6.988 1.00 84.25 89 HIS A CA 1
ATOM 669 C C . HIS A 1 89 ? -13.290 -3.626 -7.704 1.00 84.25 89 HIS A C 1
ATOM 671 O O . HIS A 1 89 ? -13.165 -3.719 -8.923 1.00 84.25 89 HIS A O 1
ATOM 677 N N . ASN A 1 90 ? -12.513 -2.827 -6.968 1.00 85.75 90 ASN A N 1
ATOM 678 C CA . ASN A 1 90 ? -11.394 -2.058 -7.497 1.00 85.75 90 ASN A CA 1
ATOM 679 C C . ASN A 1 90 ? -10.165 -2.257 -6.590 1.00 85.75 90 ASN A C 1
ATOM 681 O O . ASN A 1 90 ? -9.957 -1.474 -5.663 1.00 85.75 90 ASN A O 1
ATOM 685 N N . PRO A 1 91 ? -9.357 -3.303 -6.846 1.00 85.44 91 PRO A N 1
ATOM 686 C CA . PRO A 1 91 ? -8.225 -3.660 -5.992 1.00 85.44 91 PRO A CA 1
ATOM 687 C C . PRO A 1 91 ? -7.154 -2.570 -5.854 1.00 85.44 91 PRO A C 1
ATOM 689 O O . PRO A 1 91 ? -6.535 -2.467 -4.800 1.00 85.44 91 PRO A O 1
ATOM 692 N N . GLU A 1 92 ? -6.936 -1.751 -6.887 1.00 82.38 92 GLU A N 1
ATOM 693 C CA . GLU A 1 92 ? -5.986 -0.628 -6.838 1.00 82.38 92 GLU A CA 1
ATOM 694 C C . GLU A 1 92 ? -6.480 0.442 -5.857 1.00 82.38 92 GLU A C 1
ATOM 696 O O . GLU A 1 92 ? -5.761 0.854 -4.947 1.00 82.38 92 GLU A O 1
ATOM 701 N N . ARG A 1 93 ? -7.762 0.812 -5.959 1.00 85.56 93 ARG A N 1
ATOM 702 C CA . ARG A 1 93 ? -8.400 1.755 -5.032 1.00 85.56 93 ARG A CA 1
ATOM 703 C C . ARG A 1 93 ? -8.490 1.208 -3.603 1.00 85.56 93 ARG A C 1
ATOM 705 O O . ARG A 1 93 ? -8.278 1.952 -2.648 1.00 85.56 93 ARG A O 1
ATOM 712 N N . GLN A 1 94 ? -8.743 -0.092 -3.458 1.00 88.38 94 GLN A N 1
ATOM 713 C CA . GLN A 1 94 ? -8.840 -0.781 -2.169 1.00 88.38 94 GLN A CA 1
ATOM 714 C C . GLN A 1 94 ? -7.560 -0.640 -1.326 1.00 88.38 94 GLN A C 1
ATOM 716 O O . GLN A 1 94 ? -7.625 -0.605 -0.100 1.00 88.38 94 GLN A O 1
ATOM 721 N N . ILE A 1 95 ? -6.392 -0.494 -1.957 1.00 90.44 95 ILE A N 1
ATOM 722 C CA . ILE A 1 95 ? -5.126 -0.238 -1.251 1.00 90.44 95 ILE A CA 1
ATOM 723 C C . ILE A 1 95 ? -5.126 1.125 -0.566 1.00 90.44 95 ILE A C 1
ATOM 725 O O . ILE A 1 95 ? -4.698 1.236 0.584 1.00 90.44 95 ILE A O 1
ATOM 729 N N . GLY A 1 96 ? -5.627 2.157 -1.246 1.00 87.38 96 GLY A N 1
ATOM 730 C CA . GLY A 1 96 ? -5.794 3.481 -0.651 1.00 87.38 96 GLY A CA 1
ATOM 731 C C . GLY A 1 96 ? -6.750 3.444 0.543 1.00 87.38 96 GLY A C 1
ATOM 732 O O . GLY A 1 96 ? -6.442 4.011 1.593 1.00 87.38 96 GLY A O 1
ATOM 733 N N . ASP A 1 97 ? -7.858 2.711 0.415 1.00 87.62 97 ASP A N 1
ATOM 734 C CA . ASP A 1 97 ? -8.865 2.564 1.473 1.00 87.62 97 ASP A CA 1
ATOM 735 C C . ASP A 1 97 ? -8.334 1.794 2.696 1.00 87.62 97 ASP A C 1
ATOM 737 O O . ASP A 1 97 ? -8.577 2.186 3.845 1.00 87.62 97 ASP A O 1
ATOM 741 N N . ASP A 1 98 ? -7.552 0.736 2.464 1.00 92.88 98 ASP A N 1
ATOM 742 C CA . ASP A 1 98 ? -6.806 0.013 3.495 1.00 92.88 98 ASP A CA 1
ATOM 743 C C . ASP A 1 98 ? -5.866 0.971 4.249 1.00 92.88 98 ASP A C 1
ATOM 745 O O . ASP A 1 98 ? -5.878 1.031 5.479 1.00 92.88 98 ASP A O 1
ATOM 749 N N . ILE A 1 99 ? -5.076 1.781 3.542 1.00 90.19 99 ILE A N 1
ATOM 750 C CA . ILE A 1 99 ? -4.142 2.724 4.177 1.00 90.19 99 ILE A CA 1
ATOM 751 C C . ILE A 1 99 ? -4.902 3.779 4.984 1.00 90.19 99 ILE A C 1
ATOM 753 O O . ILE A 1 99 ? -4.581 4.000 6.154 1.00 90.19 99 ILE A O 1
ATOM 757 N N . ALA A 1 100 ? -5.927 4.396 4.396 1.00 85.81 100 ALA A N 1
ATOM 758 C CA . ALA A 1 100 ? -6.748 5.413 5.046 1.00 85.81 100 ALA A CA 1
ATOM 759 C C . ALA A 1 100 ? -7.396 4.879 6.332 1.00 85.81 100 ALA A C 1
ATOM 761 O O . ALA A 1 100 ? -7.288 5.494 7.398 1.00 85.81 100 ALA A O 1
ATOM 762 N N . THR A 1 101 ? -8.007 3.694 6.261 1.00 84.50 101 THR A N 1
ATOM 763 C CA . THR A 1 101 ? -8.614 3.038 7.425 1.00 84.50 101 THR A CA 1
ATOM 764 C C . THR A 1 101 ? -7.568 2.732 8.492 1.00 84.50 101 THR A C 1
ATOM 766 O O . THR A 1 101 ? -7.790 2.991 9.675 1.00 84.50 101 THR A O 1
ATOM 769 N N . GLY A 1 102 ? -6.403 2.225 8.093 1.00 88.31 102 GLY A N 1
ATOM 770 C CA . GLY A 1 102 ? -5.325 1.894 9.015 1.00 88.31 102 GLY A CA 1
ATOM 771 C C . GLY A 1 102 ? -4.739 3.100 9.736 1.00 88.31 102 GLY A C 1
ATOM 772 O O . GLY A 1 102 ? -4.480 3.020 10.937 1.00 88.31 102 GLY A O 1
ATOM 773 N N . VAL A 1 103 ? -4.582 4.230 9.042 1.00 85.25 103 VAL A N 1
ATOM 774 C CA . VAL A 1 103 ? -4.176 5.504 9.654 1.00 85.25 103 VAL A CA 1
ATOM 775 C C . VAL A 1 103 ? -5.198 5.930 10.709 1.00 85.25 103 VAL A C 1
ATOM 777 O O . VAL A 1 103 ? -4.815 6.190 11.847 1.00 85.25 103 VAL A O 1
ATOM 780 N N . VAL A 1 104 ? -6.497 5.890 10.390 1.00 80.56 104 VAL A N 1
ATOM 781 C CA . VAL A 1 104 ? -7.577 6.230 11.340 1.00 80.56 104 VAL A CA 1
ATOM 782 C C . VAL A 1 104 ? -7.571 5.315 12.571 1.00 80.56 104 VAL A C 1
ATOM 784 O O . VAL A 1 104 ? -7.766 5.781 13.697 1.00 80.56 104 VAL A O 1
ATOM 787 N N . VAL A 1 105 ? -7.354 4.010 12.377 1.00 80.06 105 VAL A N 1
ATOM 788 C CA . VAL A 1 105 ? -7.285 3.028 13.471 1.00 80.06 105 VAL A CA 1
ATOM 789 C C . VAL A 1 105 ? -6.077 3.298 14.367 1.00 80.06 105 VAL A C 1
ATOM 791 O O . VAL A 1 105 ? -6.216 3.308 15.591 1.00 80.06 105 VAL A O 1
ATOM 794 N N . LYS A 1 106 ? -4.909 3.557 13.772 1.00 76.38 106 LYS A N 1
ATOM 795 C CA . LYS A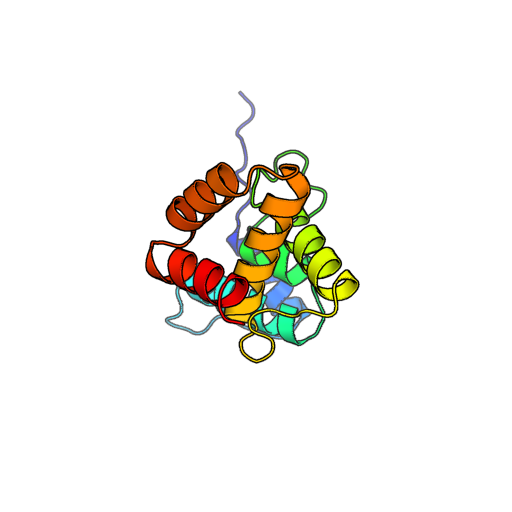 1 106 ? -3.659 3.832 14.494 1.00 76.38 106 LYS A CA 1
ATOM 796 C C . LYS A 1 106 ? -3.681 5.159 15.252 1.00 76.38 106 LYS A C 1
ATOM 798 O O . LYS A 1 106 ? -3.134 5.231 16.347 1.00 76.38 106 LYS A O 1
ATOM 803 N N . GLU A 1 107 ? -4.306 6.194 14.695 1.00 71.25 107 GLU A N 1
ATOM 804 C CA . GLU A 1 107 ? -4.352 7.540 15.288 1.00 71.25 107 GLU A CA 1
ATOM 805 C C . GLU A 1 107 ? -5.423 7.699 16.377 1.00 71.25 107 GLU A C 1
ATOM 807 O O . GLU A 1 107 ? -5.482 8.731 17.042 1.00 71.25 107 GLU A O 1
ATOM 812 N N . GLY A 1 108 ? -6.246 6.677 16.627 1.00 55.84 108 GLY A N 1
ATOM 813 C CA . GLY A 1 108 ? -7.071 6.636 17.831 1.00 55.84 108 GLY A CA 1
ATOM 814 C C . GLY A 1 108 ? -8.111 7.760 17.911 1.00 55.84 108 GLY A C 1
ATOM 815 O O . GLY A 1 108 ? -8.126 8.532 18.866 1.00 55.84 108 GLY A O 1
ATOM 816 N N . ARG A 1 109 ? -9.064 7.768 16.969 1.00 52.53 109 ARG A N 1
ATOM 817 C CA . ARG A 1 109 ? -10.359 8.491 17.037 1.00 52.53 109 ARG A CA 1
ATOM 818 C C . ARG A 1 109 ? -10.387 10.002 16.767 1.00 52.53 109 ARG A C 1
ATOM 820 O O . ARG A 1 109 ? -11.485 10.554 16.819 1.00 52.53 109 ARG A O 1
ATOM 827 N N . LYS A 1 110 ? -9.298 10.674 16.393 1.00 54.50 110 LYS A N 1
ATOM 828 C CA . LYS A 1 110 ? -9.407 12.044 15.849 1.00 54.50 110 LYS A CA 1
ATOM 829 C C . LYS A 1 110 ? -9.601 12.028 14.340 1.00 54.50 110 LYS A C 1
ATOM 831 O O . LYS A 1 110 ? -8.689 12.255 13.553 1.00 54.50 110 LYS A O 1
ATOM 836 N N . LEU A 1 111 ? -10.835 11.719 13.968 1.00 53.00 111 LEU A N 1
ATOM 837 C CA . LEU A 1 111 ? -11.280 11.595 12.591 1.00 53.00 111 LEU A CA 1
ATOM 838 C C . LEU A 1 111 ? -10.932 12.837 11.749 1.00 53.00 111 LEU A C 1
ATOM 840 O O . LEU A 1 111 ? -10.536 12.676 10.600 1.00 53.00 111 LEU A O 1
ATOM 844 N N . GLU A 1 112 ? -11.011 14.050 12.308 1.00 52.50 112 GLU A N 1
ATOM 845 C CA . GLU A 1 112 ? -10.715 15.280 11.562 1.00 52.50 112 GLU A CA 1
ATOM 846 C C . GLU A 1 112 ? -9.236 15.404 11.150 1.00 52.50 112 GLU A C 1
ATOM 848 O O . GLU A 1 112 ? -8.943 15.838 10.035 1.00 52.50 112 GLU A O 1
ATOM 853 N N . GLU A 1 113 ? -8.302 14.984 12.010 1.00 56.72 113 GLU A N 1
ATOM 854 C CA . GLU A 1 113 ? -6.858 15.025 11.726 1.00 56.72 113 GLU A CA 1
ATOM 855 C C . GLU A 1 113 ? -6.479 13.959 10.680 1.00 56.72 113 GLU A C 1
ATOM 857 O O . GLU A 1 113 ? -5.734 14.243 9.735 1.00 56.72 113 GLU A O 1
ATOM 862 N N . SER A 1 114 ? -7.070 12.763 10.779 1.00 55.53 114 SER A N 1
ATOM 863 C CA . SER A 1 114 ? -6.867 11.691 9.799 1.00 55.53 114 SER A CA 1
ATOM 864 C C . SER A 1 114 ? -7.474 12.033 8.430 1.00 55.53 114 SER A C 1
ATOM 866 O O . SER A 1 114 ? -6.855 11.752 7.406 1.00 55.53 114 SER A O 1
ATOM 868 N N . ILE A 1 115 ? -8.642 12.690 8.383 1.00 55.88 115 ILE A N 1
ATOM 869 C CA . ILE A 1 115 ? -9.262 13.170 7.135 1.00 55.88 115 ILE A CA 1
ATOM 870 C C . ILE A 1 115 ? -8.377 14.225 6.467 1.00 55.88 115 ILE A C 1
ATOM 872 O O . ILE A 1 115 ? -8.082 14.102 5.282 1.00 55.88 115 ILE A O 1
ATOM 876 N N . ALA A 1 116 ? -7.890 15.226 7.207 1.00 53.03 116 ALA A N 1
ATOM 877 C CA . ALA A 1 116 ? -7.000 16.243 6.643 1.00 53.03 116 ALA A CA 1
ATOM 878 C C . ALA A 1 116 ? -5.719 15.627 6.041 1.00 53.03 116 ALA A C 1
ATOM 880 O O . ALA A 1 116 ? -5.254 16.066 4.987 1.00 53.03 116 ALA A O 1
ATOM 881 N N . ARG A 1 117 ? -5.185 14.562 6.657 1.00 57.09 117 ARG A N 1
ATOM 882 C CA . ARG A 1 117 ? -4.072 13.776 6.101 1.00 57.09 117 ARG A CA 1
ATOM 883 C C . ARG A 1 117 ? -4.452 13.015 4.837 1.00 57.09 117 ARG A C 1
ATOM 885 O O . ARG A 1 117 ? -3.702 13.085 3.872 1.00 57.09 117 ARG A O 1
ATOM 892 N N . ILE A 1 118 ? -5.594 12.328 4.821 1.00 57.00 118 ILE A N 1
ATOM 893 C CA . ILE A 1 118 ? -6.090 11.591 3.647 1.00 57.00 118 ILE A CA 1
ATOM 894 C C . ILE A 1 118 ? -6.260 12.539 2.451 1.00 57.00 118 ILE A C 1
ATOM 896 O O . ILE A 1 118 ? -5.761 12.246 1.368 1.00 57.00 118 ILE A O 1
ATOM 900 N N . PHE A 1 119 ? -6.864 13.712 2.661 1.00 57.69 119 PHE A N 1
ATOM 901 C CA . PHE A 1 119 ? -7.004 14.749 1.630 1.00 57.69 119 PHE A CA 1
ATOM 902 C C . PHE A 1 119 ? -5.652 15.304 1.158 1.00 57.69 119 PHE A C 1
ATOM 904 O O . PHE A 1 119 ? -5.484 15.582 -0.027 1.00 57.69 119 PHE A O 1
ATOM 911 N N . GLY A 1 120 ? -4.677 15.444 2.062 1.00 51.97 120 GLY A N 1
ATOM 912 C CA . GLY A 1 120 ? -3.319 15.867 1.714 1.00 51.97 120 GLY A CA 1
ATOM 913 C C . GLY A 1 120 ? -2.489 14.806 0.977 1.00 51.97 120 GLY A C 1
ATOM 914 O O . GLY A 1 120 ? -1.566 15.167 0.254 1.00 51.97 120 GLY A O 1
ATOM 915 N N . LEU A 1 121 ? -2.800 13.517 1.154 1.00 55.59 121 LEU A N 1
ATOM 916 C CA . LEU A 1 121 ? -2.046 12.380 0.604 1.00 55.59 121 LEU A CA 1
ATOM 917 C C . LEU A 1 121 ? -2.612 11.845 -0.714 1.00 55.59 121 LEU A C 1
ATOM 919 O O . LEU A 1 121 ? -1.840 11.502 -1.602 1.00 55.59 121 LEU A O 1
ATOM 923 N N . LEU A 1 122 ? -3.937 11.749 -0.827 1.00 55.56 122 LEU A N 1
ATOM 924 C CA . LEU A 1 122 ? -4.622 11.132 -1.970 1.00 55.56 122 LEU A CA 1
ATOM 925 C C . LEU A 1 122 ? -5.279 12.167 -2.894 1.00 55.56 122 LEU A C 1
ATOM 927 O O . LEU A 1 122 ? -5.839 11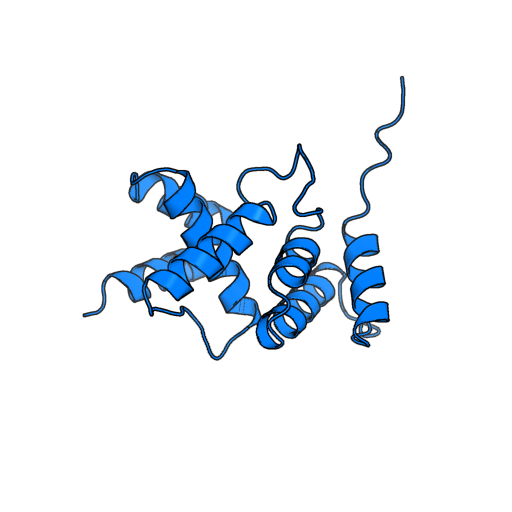.816 -3.928 1.00 5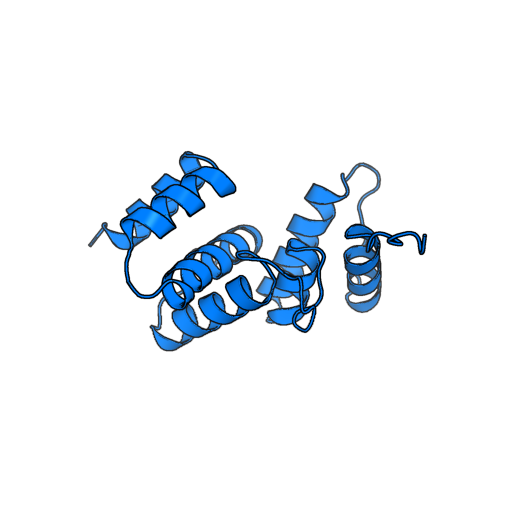5.56 122 LEU A O 1
ATOM 931 N N . GLY A 1 123 ? -5.211 13.445 -2.521 1.00 53.00 123 GLY A N 1
ATOM 932 C CA . GLY A 1 123 ? -5.906 14.522 -3.207 1.00 53.00 123 GLY A CA 1
ATOM 933 C C . GLY A 1 123 ? -7.376 14.654 -2.784 1.00 53.00 123 GLY A C 1
ATOM 934 O O . GLY A 1 123 ? -7.941 13.782 -2.113 1.00 53.00 123 GLY A O 1
ATOM 935 N N . PRO A 1 124 ? -8.012 15.780 -3.150 1.00 55.78 124 PRO A N 1
ATOM 936 C CA . PRO A 1 124 ? -9.341 16.135 -2.667 1.00 55.78 124 PRO A CA 1
ATOM 937 C C . PRO A 1 124 ? -10.440 15.178 -3.141 1.00 55.78 124 PRO A C 1
ATOM 939 O O . PRO A 1 124 ? -11.381 14.941 -2.394 1.00 55.78 124 PRO A O 1
ATOM 942 N N . GLU A 1 125 ? -10.325 14.589 -4.332 1.00 54.94 125 GLU A N 1
ATOM 943 C CA . GLU A 1 125 ? -11.340 13.671 -4.873 1.00 54.94 125 GLU A CA 1
ATOM 944 C C . GLU A 1 125 ? -11.386 12.347 -4.102 1.00 54.94 125 GLU A C 1
ATOM 946 O O . GLU A 1 125 ? -12.448 11.949 -3.632 1.00 54.94 125 GLU A O 1
ATOM 951 N N . ALA A 1 126 ? -10.233 11.712 -3.872 1.00 54.28 126 ALA A N 1
ATOM 952 C CA . ALA A 1 126 ? -10.147 10.481 -3.085 1.00 54.28 126 ALA A CA 1
ATOM 953 C C . ALA A 1 126 ? -10.517 10.707 -1.607 1.00 54.28 126 ALA A C 1
ATOM 955 O O . ALA A 1 126 ? -11.156 9.859 -0.980 1.00 54.28 126 ALA A O 1
ATOM 956 N N . GLY A 1 127 ? -10.170 11.876 -1.058 1.00 60.94 127 GLY A N 1
ATOM 957 C CA . GLY A 1 127 ? -10.610 12.283 0.273 1.00 60.94 127 GLY A CA 1
ATOM 958 C C . GLY A 1 127 ? -12.131 12.432 0.379 1.00 60.94 127 GLY A C 1
ATOM 959 O O . GLY A 1 127 ? -12.730 11.94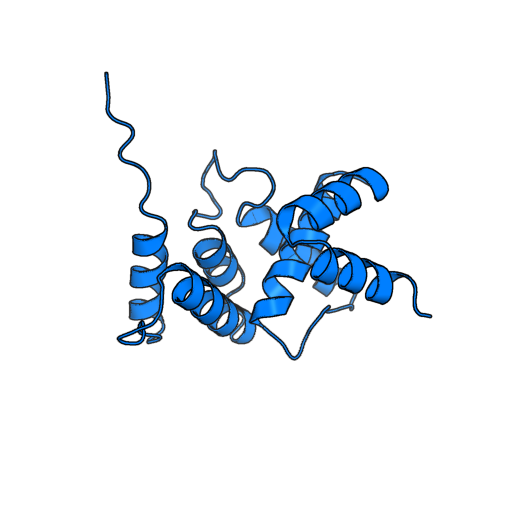5 1.340 1.00 60.94 127 GLY A O 1
ATOM 960 N N . MET A 1 128 ? -12.768 13.071 -0.607 1.00 62.06 128 MET A N 1
ATOM 961 C CA . MET A 1 128 ? -14.226 13.239 -0.640 1.00 62.06 128 MET A CA 1
ATOM 962 C C . MET A 1 128 ? -14.948 11.904 -0.804 1.00 62.06 128 MET A C 1
ATOM 964 O O . MET A 1 128 ? -15.917 11.647 -0.095 1.00 62.06 128 MET A O 1
ATOM 968 N N . ASP A 1 129 ? -14.437 11.029 -1.663 1.00 59.41 129 ASP A N 1
ATOM 969 C CA . ASP A 1 129 ? -14.964 9.683 -1.871 1.00 59.41 129 ASP A CA 1
ATOM 970 C C . ASP A 1 129 ? -14.926 8.829 -0.587 1.00 59.41 129 ASP A C 1
ATOM 972 O O . ASP A 1 129 ? -15.883 8.110 -0.274 1.00 59.41 129 ASP A O 1
ATOM 976 N N . PHE A 1 130 ? -13.855 8.949 0.206 1.00 58.88 130 PHE A N 1
ATOM 977 C CA . PHE A 1 130 ? -13.753 8.315 1.523 1.00 58.88 130 PHE A CA 1
ATOM 978 C C . PHE A 1 130 ? -14.830 8.831 2.492 1.00 58.88 130 PHE A C 1
ATOM 980 O O . PHE A 1 130 ? -15.474 8.036 3.182 1.00 58.88 130 PHE A O 1
ATOM 987 N N . LEU A 1 131 ? -15.079 10.146 2.530 1.00 59.31 131 LEU A N 1
ATOM 988 C CA . LEU A 1 131 ? -16.141 10.723 3.365 1.00 59.31 131 LEU A CA 1
ATOM 989 C C . LEU A 1 131 ? -17.530 10.263 2.916 1.00 59.31 131 LEU A C 1
ATOM 991 O O . LEU A 1 131 ? -18.337 9.850 3.751 1.00 59.31 131 LEU A O 1
ATOM 995 N N . ASP A 1 132 ? -17.796 10.271 1.615 1.00 61.50 132 ASP A N 1
ATOM 996 C CA . ASP A 1 132 ? -19.089 9.880 1.053 1.00 61.50 132 ASP A CA 1
ATOM 997 C C . ASP A 1 132 ? -19.454 8.431 1.411 1.00 61.50 132 ASP A C 1
ATOM 999 O O . ASP A 1 132 ? -20.599 8.154 1.781 1.00 61.50 132 ASP A O 1
ATOM 1003 N N . SER A 1 133 ? -18.470 7.524 1.413 1.00 58.88 133 SER A N 1
ATOM 1004 C CA . SER A 1 133 ? -18.650 6.124 1.829 1.00 58.88 133 SER A CA 1
ATOM 1005 C C . SER A 1 133 ? -18.992 5.948 3.321 1.00 58.88 133 SER A C 1
ATOM 1007 O O . SER A 1 133 ? -19.580 4.939 3.717 1.00 58.88 133 SER A O 1
ATOM 1009 N N . ARG A 1 134 ? -18.653 6.935 4.163 1.00 53.50 134 ARG A N 1
ATOM 1010 C CA . ARG A 1 134 ? -18.869 6.908 5.618 1.00 53.50 134 ARG A CA 1
ATOM 1011 C C . ARG A 1 134 ? -20.196 7.547 6.041 1.00 53.50 134 ARG A C 1
ATOM 1013 O O . ARG A 1 134 ? -20.721 7.189 7.097 1.00 53.50 134 ARG A O 1
ATOM 1020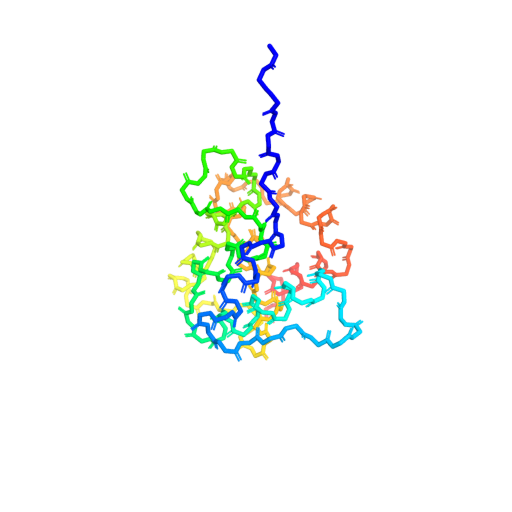 N N . TYR A 1 135 ? -20.717 8.493 5.254 1.00 48.97 135 TYR A N 1
ATOM 1021 C CA . TYR A 1 135 ? -21.871 9.327 5.625 1.00 48.97 135 TYR A CA 1
ATOM 1022 C C . TYR A 1 135 ? -23.140 9.104 4.791 1.00 48.97 135 TYR A C 1
ATOM 1024 O O . TYR A 1 135 ? -24.206 9.570 5.202 1.00 48.97 135 TYR A O 1
ATOM 1032 N N . LYS A 1 136 ? -23.088 8.351 3.686 1.00 43.56 136 LYS A N 1
ATOM 1033 C CA . LYS A 1 136 ? -24.307 7.857 3.027 1.00 43.56 136 LYS A CA 1
ATOM 1034 C C . LYS A 1 136 ? -24.854 6.639 3.786 1.00 43.56 136 LYS A C 1
ATOM 1036 O O . LYS A 1 136 ? -24.256 5.567 3.772 1.00 43.56 136 LYS A O 1
ATOM 1041 N N . LYS A 1 137 ? -25.965 6.855 4.502 1.00 42.16 137 LYS A N 1
ATOM 1042 C CA . LYS A 1 137 ? -26.877 5.804 4.984 1.00 42.16 137 LYS A CA 1
ATOM 1043 C C . LYS A 1 137 ? -27.695 5.241 3.831 1.00 42.16 137 LYS A C 1
ATOM 1045 O O . LYS A 1 137 ? -28.084 6.052 2.962 1.00 42.16 137 LYS A O 1
#

Radius of gyration: 15.28 Å; chains: 1; bounding box: 57×30×40 Å